Protein AF-A0AAV1WAD1-F1 (afdb_monomer_lite)

Foldseek 3Di:
DDDDDDDDADLCQPPPNNPDHDDPVPDDDDDDDPDDDDDDDDPPPPPVPPDDDDDPPDDDDDD

Radius of gyration: 26.19 Å; chains: 1; bounding box: 23×67×54 Å

InterPro domains:
  IPR013320 Concanavalin A-like lectin/glucanase domain superfamily [SSF49899] (1-44)
  IPR044791 Beta-glucanase/XTH [PTHR31062] (1-55)

pLDDT: mean 76.32, std 15.17, range [43.56, 92.0]

Structure (mmCIF, N/CA/C/O backbone):
data_AF-A0AAV1WAD1-F1
#
_entry.id   AF-A0AAV1WAD1-F1
#
loop_
_atom_site.group_PDB
_atom_site.id
_atom_site.type_symbol
_atom_site.label_atom_id
_atom_site.label_alt_id
_atom_site.label_comp_id
_atom_site.label_asym_id
_atom_site.label_entity_id
_atom_site.label_seq_id
_atom_site.pdbx_PDB_ins_code
_atom_site.Cartn_x
_atom_site.Cartn_y
_atom_site.Cartn_z
_atom_site.occupancy
_atom_site.B_iso_or_equiv
_atom_site.auth_seq_id
_atom_site.auth_comp_id
_atom_site.auth_asym_id
_atom_site.auth_atom_id
_atom_site.pdbx_PDB_model_num
ATOM 1 N N . MET A 1 1 ? -10.766 9.692 14.1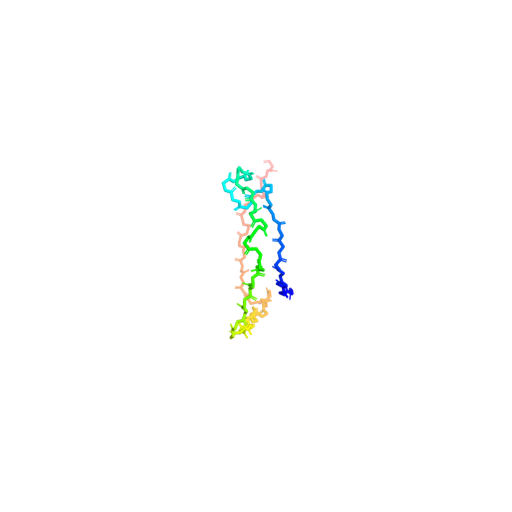46 1.00 82.94 1 MET A N 1
ATOM 2 C CA . MET A 1 1 ? -9.925 9.456 12.945 1.00 82.94 1 MET A CA 1
ATOM 3 C C . MET A 1 1 ? -10.049 7.996 12.524 1.00 82.94 1 MET A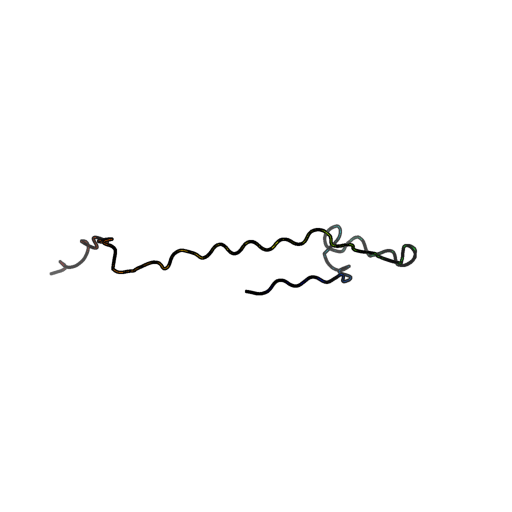 C 1
ATOM 5 O O . MET A 1 1 ? -10.364 7.175 13.378 1.00 82.94 1 MET A O 1
ATOM 9 N N . ARG A 1 2 ? -9.850 7.678 11.237 1.00 83.62 2 ARG A N 1
ATOM 10 C CA . ARG A 1 2 ? -9.937 6.316 10.675 1.00 83.62 2 ARG A CA 1
ATOM 11 C C . ARG A 1 2 ? -8.636 5.952 9.955 1.00 83.62 2 ARG A C 1
ATOM 13 O O . ARG A 1 2 ? -7.965 6.843 9.445 1.00 83.62 2 ARG A O 1
ATOM 20 N N . ILE A 1 3 ? -8.301 4.664 9.931 1.00 86.19 3 ILE A N 1
ATOM 21 C CA . ILE A 1 3 ? -7.130 4.121 9.230 1.00 86.19 3 ILE A CA 1
ATOM 22 C C . ILE A 1 3 ? -7.625 3.421 7.963 1.00 86.19 3 ILE A C 1
ATOM 24 O O . ILE A 1 3 ? -8.566 2.632 8.030 1.00 86.19 3 ILE A O 1
ATOM 28 N N . TYR A 1 4 ? -6.986 3.712 6.831 1.00 89.75 4 TYR A N 1
ATOM 29 C CA . TYR A 1 4 ? -7.269 3.106 5.532 1.00 89.75 4 TYR A CA 1
ATOM 30 C C . TYR A 1 4 ? -5.968 2.585 4.919 1.00 89.75 4 TYR A C 1
ATOM 32 O O . TYR A 1 4 ? -4.921 3.216 5.065 1.00 89.75 4 TYR A O 1
ATOM 40 N N . SER A 1 5 ? -6.037 1.453 4.222 1.00 88.50 5 SER A N 1
ATOM 41 C CA . SER A 1 5 ? -4.930 0.903 3.440 1.00 88.50 5 SER A CA 1
ATOM 42 C C . SER A 1 5 ? -5.409 0.543 2.036 1.00 88.50 5 SER A C 1
ATOM 44 O O . SER A 1 5 ? -6.479 -0.037 1.859 1.00 88.50 5 SER A O 1
ATOM 46 N N . CYS A 1 6 ? -4.617 0.900 1.029 1.00 90.12 6 CYS A N 1
ATOM 47 C CA . CYS A 1 6 ? -4.842 0.536 -0.363 1.00 90.12 6 CYS A CA 1
ATOM 48 C C . CYS A 1 6 ? -3.496 0.348 -1.072 1.00 90.12 6 CYS A C 1
ATOM 50 O O . CYS A 1 6 ? -2.484 0.934 -0.681 1.00 90.12 6 CYS A O 1
ATOM 52 N N . LEU A 1 7 ? -3.494 -0.473 -2.119 1.00 90.88 7 LEU A N 1
ATOM 53 C CA . LEU A 1 7 ? -2.387 -0.603 -3.061 1.00 90.88 7 LEU A CA 1
ATOM 54 C C . LEU A 1 7 ? -2.839 0.034 -4.379 1.00 90.88 7 LEU A C 1
ATOM 56 O O . LEU A 1 7 ? -3.857 -0.380 -4.930 1.00 90.88 7 LEU A O 1
ATOM 60 N N . TRP A 1 8 ? -2.125 1.054 -4.855 1.00 89.81 8 TRP A N 1
ATOM 61 C CA . TRP A 1 8 ? -2.474 1.792 -6.073 1.00 89.81 8 TRP A CA 1
ATOM 62 C C . TRP A 1 8 ? -1.219 2.205 -6.854 1.00 89.81 8 TRP A C 1
ATOM 64 O O . TRP A 1 8 ? -0.134 2.300 -6.277 1.00 89.81 8 TRP A O 1
ATOM 74 N N . ASN A 1 9 ? -1.363 2.404 -8.169 1.00 86.94 9 ASN A N 1
ATOM 75 C CA . ASN A 1 9 ? -0.278 2.852 -9.044 1.00 86.94 9 ASN A CA 1
ATOM 76 C C . ASN A 1 9 ? -0.132 4.378 -9.002 1.00 86.94 9 ASN A C 1
ATOM 78 O O . ASN A 1 9 ? -1.132 5.091 -9.030 1.00 86.94 9 ASN A O 1
ATOM 82 N N . VAL A 1 10 ? 1.110 4.862 -8.981 1.00 84.56 10 VAL A N 1
ATOM 83 C CA . VAL A 1 10 ? 1.446 6.276 -8.817 1.00 84.56 10 VAL A CA 1
ATOM 84 C C . VAL A 1 10 ? 2.694 6.655 -9.616 1.00 84.56 10 VAL A C 1
ATOM 86 O O . VAL A 1 10 ? 3.689 7.165 -9.089 1.00 84.56 10 VAL A O 1
ATOM 89 N N . ASP A 1 11 ? 2.648 6.378 -10.911 1.00 85.56 11 ASP A N 1
ATOM 90 C CA . ASP A 1 11 ? 3.782 6.570 -11.816 1.00 85.56 11 ASP A CA 1
ATOM 91 C C . ASP A 1 11 ? 4.222 8.027 -11.967 1.00 85.56 11 ASP A C 1
ATOM 93 O O . ASP A 1 11 ? 5.375 8.257 -12.305 1.00 85.56 11 ASP A O 1
ATOM 97 N N . ASP A 1 12 ? 3.356 9.001 -11.677 1.00 82.50 12 ASP A N 1
ATOM 98 C CA . ASP A 1 12 ? 3.670 10.422 -11.862 1.00 82.50 12 ASP A CA 1
ATOM 99 C C . ASP A 1 12 ? 4.583 10.999 -10.769 1.00 82.50 12 ASP A C 1
ATOM 101 O O . ASP A 1 12 ? 5.173 12.058 -10.965 1.00 82.50 12 ASP A O 1
ATOM 105 N N . TRP A 1 13 ? 4.734 10.333 -9.614 1.00 84.94 13 TRP A N 1
ATOM 106 C CA . TRP A 1 13 ? 5.590 10.864 -8.541 1.00 84.94 13 TRP A CA 1
ATOM 107 C C . TRP A 1 13 ? 6.275 9.835 -7.635 1.00 84.94 13 TRP A C 1
ATOM 109 O O . TRP A 1 13 ? 7.284 10.169 -7.009 1.00 84.94 13 TRP A O 1
ATOM 119 N N . ALA A 1 14 ? 5.812 8.583 -7.558 1.00 84.94 14 ALA A N 1
ATOM 120 C CA . ALA A 1 14 ? 6.283 7.666 -6.514 1.00 84.94 14 ALA A CA 1
ATOM 121 C C . ALA A 1 14 ? 7.733 7.189 -6.675 1.00 84.94 14 ALA A C 1
ATOM 123 O O . ALA A 1 14 ? 8.380 6.831 -5.686 1.00 84.94 14 ALA A O 1
ATOM 124 N N . LYS A 1 15 ? 8.273 7.163 -7.898 1.00 82.25 15 LYS A N 1
ATOM 125 C CA . LYS A 1 15 ? 9.657 6.741 -8.155 1.00 82.25 15 LYS A CA 1
ATOM 126 C C . LYS A 1 15 ? 10.416 7.817 -8.912 1.00 82.25 15 LYS A C 1
ATOM 128 O O . LYS A 1 15 ? 10.039 8.188 -10.018 1.00 82.25 15 LYS A O 1
ATOM 133 N N . ARG A 1 16 ? 11.505 8.309 -8.301 1.00 84.00 16 ARG A N 1
ATOM 134 C CA . ARG A 1 16 ? 12.347 9.396 -8.838 1.00 84.00 16 ARG A CA 1
ATOM 135 C C . ARG A 1 16 ? 11.515 10.589 -9.342 1.00 84.00 16 ARG A C 1
ATOM 137 O O . ARG A 1 16 ? 11.796 11.100 -10.411 1.00 84.00 16 ARG A O 1
ATOM 144 N N . GLY A 1 17 ? 10.466 10.991 -8.622 1.00 85.06 17 GLY A N 1
ATOM 145 C CA . GLY A 1 17 ? 9.607 12.106 -9.045 1.00 85.06 17 GLY A CA 1
ATOM 146 C C . GLY A 1 17 ? 8.855 11.865 -10.360 1.00 85.06 17 GLY A C 1
ATOM 147 O O . GLY A 1 17 ? 8.626 12.809 -11.101 1.00 85.06 17 GLY A O 1
ATOM 148 N N . GLY A 1 18 ? 8.540 10.607 -10.677 1.00 83.38 18 GLY A N 1
ATOM 149 C CA . GLY A 1 18 ? 7.784 10.212 -11.869 1.00 83.38 18 GLY A CA 1
ATOM 150 C C . GLY A 1 18 ? 8.624 9.847 -13.095 1.00 83.38 18 GLY A C 1
ATOM 151 O O . GLY A 1 18 ? 8.100 9.448 -14.132 1.00 83.38 18 GLY A O 1
ATOM 152 N N . LEU A 1 19 ? 9.953 9.926 -12.981 1.00 81.31 19 LEU A N 1
ATOM 153 C CA . LEU A 1 19 ? 10.882 9.553 -14.054 1.00 81.31 19 LEU A CA 1
ATOM 154 C C . LEU A 1 19 ? 10.958 8.037 -14.302 1.00 81.31 19 LEU A C 1
ATOM 156 O O . LEU A 1 19 ? 11.426 7.609 -15.355 1.00 81.31 19 LEU A O 1
ATOM 160 N N . VAL A 1 20 ? 10.534 7.212 -13.341 1.00 85.31 20 VAL A N 1
ATOM 161 C CA . VAL A 1 20 ? 10.542 5.748 -13.461 1.00 85.31 20 VAL A CA 1
ATOM 162 C C . VAL A 1 20 ? 9.116 5.229 -13.335 1.00 85.31 20 VAL A C 1
ATOM 164 O O . VAL A 1 20 ? 8.552 5.255 -12.244 1.00 85.31 20 VAL A O 1
ATOM 167 N N . LYS A 1 21 ? 8.562 4.736 -14.448 1.00 87.25 21 LYS A N 1
ATOM 168 C CA . LYS A 1 21 ? 7.217 4.149 -14.513 1.00 87.25 21 LYS A CA 1
ATOM 169 C C . LYS A 1 21 ? 7.211 2.690 -14.059 1.00 87.25 21 LYS A C 1
ATOM 171 O O . LYS A 1 21 ? 8.221 1.990 -14.161 1.00 87.25 21 LYS A O 1
ATOM 176 N N . THR A 1 22 ? 6.061 2.233 -13.583 1.00 87.56 22 THR A N 1
ATOM 177 C CA . THR A 1 22 ? 5.810 0.851 -13.189 1.00 87.56 22 THR A CA 1
ATOM 178 C C . THR A 1 22 ? 5.903 -0.068 -14.398 1.00 87.56 22 THR A C 1
ATOM 180 O O . THR A 1 22 ? 5.241 0.122 -15.418 1.00 87.56 22 THR A O 1
ATOM 183 N N . ASP A 1 23 ? 6.740 -1.092 -14.268 1.00 87.38 23 ASP A N 1
ATOM 184 C CA . ASP A 1 23 ? 6.862 -2.149 -15.259 1.00 87.38 23 ASP A CA 1
ATOM 185 C C . ASP A 1 23 ? 5.783 -3.207 -15.012 1.00 87.38 23 ASP A C 1
ATOM 187 O O . ASP A 1 23 ? 5.874 -4.021 -14.089 1.00 87.38 23 ASP A O 1
ATOM 191 N N . TRP A 1 24 ? 4.748 -3.177 -15.846 1.00 89.25 24 TRP A N 1
ATOM 192 C CA . TRP A 1 24 ? 3.593 -4.067 -15.752 1.00 89.25 24 TRP A CA 1
ATOM 193 C C . TRP A 1 24 ? 3.907 -5.524 -16.090 1.00 89.25 24 TRP A C 1
ATOM 195 O O . TRP A 1 24 ? 3.138 -6.404 -15.712 1.00 89.25 24 TRP A O 1
ATOM 205 N N . SER A 1 25 ? 5.052 -5.809 -16.722 1.00 92.00 25 SER A N 1
ATOM 206 C CA . SER A 1 25 ? 5.492 -7.191 -16.954 1.00 92.00 25 SER A CA 1
ATOM 207 C C . SER A 1 25 ? 5.826 -7.934 -15.655 1.00 92.00 25 SER A C 1
ATOM 209 O O . SER A 1 25 ? 5.831 -9.162 -15.630 1.00 92.00 25 SER A O 1
ATOM 211 N N . LYS A 1 26 ? 6.062 -7.196 -14.561 1.00 89.75 26 LYS A N 1
ATOM 212 C CA . LYS A 1 26 ? 6.366 -7.732 -13.225 1.00 89.75 26 LYS A CA 1
ATOM 213 C C . LYS A 1 26 ? 5.129 -7.939 -12.353 1.00 89.75 26 LYS A C 1
ATOM 215 O O . LYS A 1 26 ? 5.268 -8.270 -11.176 1.00 89.75 26 LYS A O 1
ATOM 220 N N . ALA A 1 27 ? 3.936 -7.722 -12.899 1.00 91.19 27 ALA A N 1
ATOM 221 C CA . ALA A 1 27 ? 2.701 -8.077 -12.220 1.00 91.19 27 ALA A CA 1
ATOM 222 C C . ALA A 1 27 ? 2.641 -9.605 -11.988 1.00 91.19 27 ALA A C 1
ATOM 224 O O . ALA A 1 27 ? 3.160 -10.365 -12.808 1.00 91.19 27 ALA A O 1
ATOM 225 N N . PRO A 1 28 ? 1.998 -10.083 -10.907 1.00 91.69 28 PRO A N 1
ATOM 226 C CA . PRO A 1 28 ? 1.155 -9.350 -9.956 1.00 91.69 28 PRO A CA 1
ATOM 227 C C . PRO A 1 28 ? 1.923 -8.602 -8.850 1.00 91.69 28 PRO A C 1
ATOM 229 O O . PRO A 1 28 ? 2.922 -9.084 -8.320 1.00 91.69 28 PRO A O 1
ATOM 232 N N . PHE A 1 29 ? 1.401 -7.437 -8.448 1.00 91.75 29 PHE A N 1
ATOM 233 C CA . PHE A 1 29 ? 1.900 -6.681 -7.295 1.00 91.75 29 PHE A CA 1
ATOM 234 C C . PHE A 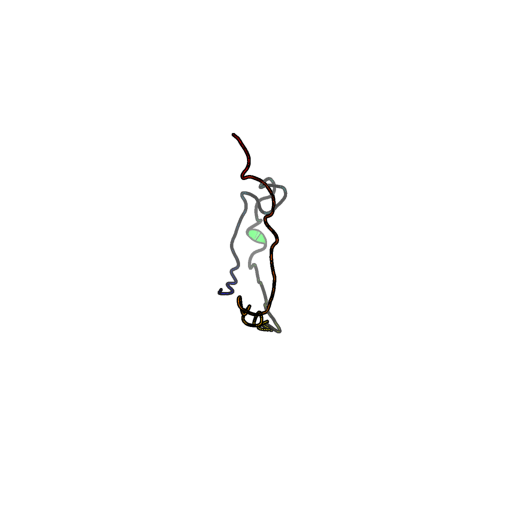1 29 ? 1.127 -7.067 -6.038 1.00 91.75 29 PHE A C 1
ATOM 236 O O . PHE A 1 29 ? -0.077 -6.822 -5.948 1.00 91.75 29 PHE A O 1
ATOM 243 N N . THR A 1 30 ? 1.821 -7.627 -5.051 1.00 91.56 30 THR A N 1
ATOM 244 C CA . THR A 1 30 ? 1.176 -8.141 -3.840 1.00 91.56 30 THR A CA 1
ATOM 245 C C . THR A 1 30 ? 1.660 -7.404 -2.598 1.00 91.56 30 THR A C 1
ATOM 247 O O . THR A 1 30 ? 2.860 -7.321 -2.341 1.00 91.56 30 THR A O 1
ATOM 250 N N . ALA A 1 31 ? 0.715 -6.898 -1.803 1.00 90.81 31 ALA A N 1
ATOM 251 C CA . ALA A 1 31 ? 0.967 -6.307 -0.494 1.00 90.81 31 ALA A CA 1
ATOM 252 C C . ALA A 1 31 ? 0.313 -7.164 0.594 1.00 90.81 31 ALA A C 1
ATOM 254 O O . ALA A 1 31 ? -0.865 -7.504 0.500 1.00 90.81 31 ALA A O 1
ATOM 255 N N . TYR A 1 32 ? 1.071 -7.490 1.640 1.00 91.19 32 TYR A N 1
ATOM 256 C CA . TYR A 1 32 ? 0.576 -8.249 2.784 1.00 91.19 32 TYR A CA 1
ATOM 257 C C . TYR A 1 32 ? 0.662 -7.406 4.052 1.00 91.19 32 TYR A C 1
ATOM 259 O O . TYR A 1 32 ? 1.707 -6.835 4.365 1.00 91.19 32 TYR A O 1
ATOM 267 N N . TYR A 1 33 ? -0.434 -7.378 4.804 1.00 89.19 33 TYR A N 1
ATOM 268 C CA . TYR A 1 33 ? -0.512 -6.741 6.112 1.00 89.19 33 TYR A CA 1
ATOM 269 C C . TYR A 1 33 ? -0.635 -7.831 7.174 1.00 89.19 33 TYR A C 1
ATOM 271 O O . TYR A 1 33 ? -1.443 -8.747 7.041 1.00 89.19 33 TYR A O 1
ATOM 279 N N . ARG A 1 34 ? 0.166 -7.745 8.236 1.00 92.00 34 ARG A N 1
ATOM 280 C CA . ARG A 1 34 ? 0.134 -8.692 9.358 1.00 92.00 34 ARG A CA 1
ATOM 281 C C . ARG A 1 34 ? 0.258 -7.952 10.682 1.00 92.00 34 ARG A C 1
ATOM 283 O O . ARG A 1 34 ? 0.895 -6.905 10.732 1.00 92.00 34 ARG A O 1
ATOM 290 N N . ASN A 1 35 ? -0.310 -8.530 11.741 1.00 90.38 35 ASN A N 1
ATOM 291 C CA . ASN A 1 35 ? -0.204 -8.030 13.117 1.00 90.38 35 ASN A CA 1
ATOM 292 C C . ASN A 1 35 ? -0.659 -6.565 13.292 1.00 90.38 35 ASN A C 1
ATOM 294 O O . ASN A 1 35 ? 0.040 -5.766 13.915 1.00 90.38 35 ASN A O 1
ATOM 298 N N . PHE A 1 36 ? -1.821 -6.187 12.746 1.00 86.69 36 PHE A N 1
ATOM 299 C CA . PHE A 1 36 ? -2.345 -4.828 12.920 1.00 86.69 36 PHE A CA 1
ATOM 300 C C . PHE A 1 36 ? -2.777 -4.586 14.376 1.00 86.69 36 PHE A C 1
ATOM 302 O O . PHE A 1 36 ? -3.748 -5.174 14.849 1.00 86.69 36 PHE A O 1
ATOM 309 N N . LYS A 1 37 ? -2.056 -3.708 15.084 1.00 86.88 37 LYS A N 1
ATOM 310 C CA . LYS A 1 37 ? -2.347 -3.312 16.468 1.00 86.88 37 LYS A CA 1
ATOM 311 C C . LYS A 1 37 ? -2.607 -1.809 16.533 1.00 86.88 37 LYS A C 1
ATOM 313 O O . LYS A 1 37 ? -1.682 -1.015 16.394 1.00 86.88 37 LYS A O 1
ATOM 318 N N . ALA A 1 38 ? -3.855 -1.422 16.785 1.00 82.88 38 ALA A N 1
ATOM 319 C CA . ALA A 1 38 ? -4.224 -0.035 17.047 1.00 82.88 38 ALA A CA 1
ATOM 320 C C . ALA A 1 38 ? -4.321 0.193 18.563 1.00 82.88 38 ALA A C 1
ATOM 322 O O . ALA A 1 38 ? -5.216 -0.335 19.218 1.00 82.88 38 ALA A O 1
ATOM 323 N N . THR A 1 39 ? -3.391 0.958 19.135 1.00 83.00 39 THR A N 1
ATOM 324 C CA . THR A 1 39 ? -3.460 1.389 20.539 1.00 83.00 39 THR A CA 1
ATOM 325 C C . THR A 1 39 ? -4.095 2.769 20.617 1.00 83.00 39 THR A C 1
ATOM 327 O O . THR A 1 39 ? -3.560 3.732 20.067 1.00 83.00 39 THR A O 1
ATOM 330 N N . GLN A 1 40 ? -5.226 2.876 21.309 1.00 75.25 40 GLN A N 1
ATOM 331 C CA . GLN A 1 40 ? -5.867 4.158 21.563 1.00 75.25 40 GLN A CA 1
ATOM 332 C C . GLN A 1 40 ? -5.179 4.841 22.747 1.00 75.25 40 GLN A C 1
ATOM 334 O O . GLN A 1 40 ? -5.298 4.397 23.885 1.00 75.25 40 GLN A O 1
ATOM 339 N N . PHE A 1 41 ? -4.484 5.945 22.487 1.00 70.50 41 PHE A N 1
ATOM 340 C CA . PHE A 1 41 ? -4.145 6.896 23.536 1.00 70.50 41 PHE A CA 1
ATOM 341 C C . PHE A 1 41 ? -5.328 7.849 23.669 1.00 70.50 41 PHE A C 1
ATOM 343 O O . PHE A 1 41 ? -5.536 8.709 22.815 1.00 70.50 41 PHE A O 1
ATOM 350 N N . SER A 1 42 ? -6.151 7.674 24.705 1.00 72.38 42 SER A N 1
ATOM 351 C CA . SER A 1 42 ? -7.069 8.741 25.086 1.00 72.38 42 SER A CA 1
ATOM 352 C C . SER A 1 42 ? -6.218 9.862 25.667 1.00 72.38 42 SER A C 1
ATOM 354 O O . SER A 1 42 ? -5.645 9.701 26.749 1.00 72.38 42 SER A O 1
ATOM 356 N N . SER A 1 43 ? -6.116 10.989 24.966 1.00 69.25 43 SER A N 1
ATOM 357 C CA . SER A 1 43 ? -5.716 12.239 25.601 1.00 69.25 43 SER A CA 1
ATOM 358 C C . SER A 1 43 ? -6.610 12.383 26.827 1.00 69.25 43 SER A C 1
ATOM 360 O O . SER A 1 43 ? -7.835 12.405 26.680 1.00 69.25 43 SER A O 1
ATOM 362 N N . LYS A 1 44 ? -6.028 12.375 28.035 1.00 61.00 44 LYS A N 1
ATOM 363 C CA . LYS A 1 44 ? -6.791 12.693 29.245 1.00 61.00 44 LYS A CA 1
ATOM 364 C C . LYS A 1 44 ? -7.568 13.967 28.943 1.00 61.00 44 LYS A C 1
ATOM 366 O O . LYS A 1 44 ? -6.996 14.888 28.359 1.00 61.00 44 LYS A O 1
ATOM 371 N N . SER A 1 45 ? -8.856 13.981 29.277 1.00 64.06 45 SER A N 1
ATOM 372 C CA . SER A 1 45 ? -9.696 15.167 29.155 1.00 64.06 45 SER A CA 1
ATOM 373 C C . SER A 1 45 ? -8.924 16.342 29.744 1.00 64.06 45 SER A C 1
ATOM 375 O O . SER A 1 45 ? -8.674 16.361 30.951 1.00 64.06 45 SER A O 1
ATOM 377 N N . PHE A 1 46 ? -8.476 17.266 28.894 1.00 63.25 46 P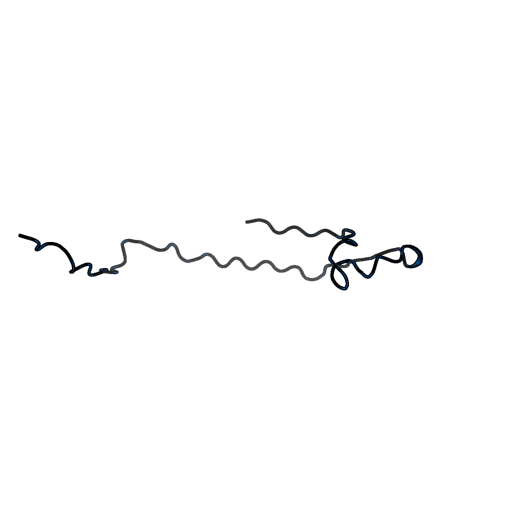HE A N 1
ATOM 378 C CA . PHE A 1 46 ? -7.936 18.527 29.367 1.00 63.25 46 PHE A CA 1
ATOM 379 C C . PHE A 1 46 ? -9.078 19.171 30.144 1.00 63.25 46 PHE A C 1
ATOM 381 O O . PHE A 1 46 ? -10.103 19.502 29.553 1.00 63.25 46 PHE A O 1
ATOM 388 N N . ASN A 1 47 ? -8.963 19.214 31.472 1.00 67.31 47 ASN A N 1
ATOM 389 C CA . ASN A 1 47 ? -9.905 19.941 32.298 1.00 67.31 47 ASN A CA 1
ATOM 390 C C . ASN A 1 47 ? -9.426 21.396 32.280 1.00 67.31 47 ASN A C 1
ATOM 392 O O . ASN A 1 47 ? -8.423 21.693 32.929 1.00 67.31 47 ASN A O 1
ATOM 396 N N . PRO A 1 48 ? -10.092 22.301 31.545 1.00 60.44 48 PRO A N 1
ATOM 397 C CA . PRO A 1 48 ? -9.666 23.694 31.469 1.00 60.44 48 PRO A CA 1
ATOM 398 C C . PRO A 1 48 ? -9.725 24.406 32.831 1.00 60.44 48 PRO A C 1
ATOM 400 O O . PRO A 1 48 ? -9.160 25.484 32.965 1.00 60.44 48 PRO A O 1
ATOM 403 N N . ASN A 1 49 ? -10.352 23.798 33.849 1.00 62.62 49 ASN A N 1
ATOM 404 C CA . ASN A 1 49 ? -10.454 24.356 35.195 1.00 62.62 49 ASN A CA 1
ATOM 405 C C . ASN A 1 49 ? -9.345 23.888 36.155 1.00 62.62 49 ASN A C 1
ATOM 407 O O . ASN A 1 49 ? -9.353 24.291 37.316 1.00 62.62 49 ASN A O 1
ATOM 411 N N 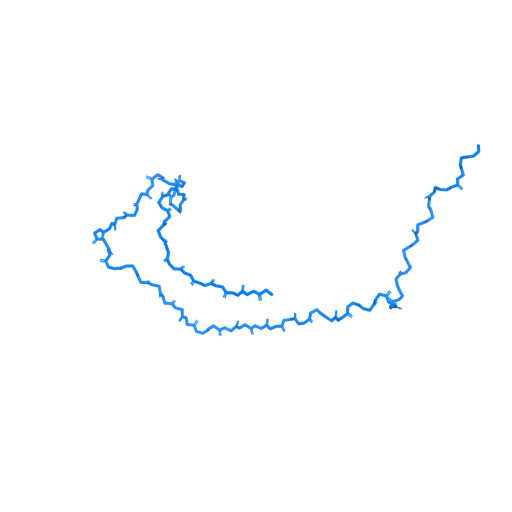. SER A 1 50 ? -8.379 23.062 35.725 1.00 62.28 50 SER A N 1
ATOM 412 C CA . SER A 1 50 ? -7.205 22.753 36.555 1.00 62.28 50 SER A CA 1
ATOM 413 C C . SER A 1 50 ? -6.114 23.818 36.379 1.00 62.28 50 SER A C 1
ATOM 415 O O . SER A 1 50 ? -5.112 23.584 35.711 1.00 62.28 50 SER A O 1
ATOM 417 N N . GLY A 1 51 ? -6.362 24.996 36.959 1.00 59.59 51 GLY A N 1
ATOM 418 C CA . GLY A 1 51 ? -5.362 25.944 37.471 1.00 59.59 51 GLY A CA 1
ATOM 419 C C . GLY A 1 51 ? -4.138 26.274 36.609 1.00 59.59 51 GLY A C 1
ATOM 420 O O . GLY A 1 51 ? -3.022 26.117 37.094 1.00 59.59 51 GLY A O 1
ATOM 421 N N . ILE A 1 52 ? -4.316 26.781 35.384 1.00 57.62 52 ILE A N 1
ATOM 422 C CA . ILE A 1 52 ? -3.233 27.477 34.667 1.00 57.62 52 ILE A CA 1
ATOM 423 C C . ILE A 1 52 ? -3.644 28.935 34.454 1.00 57.62 52 ILE A C 1
ATOM 425 O O . ILE A 1 52 ? -4.402 29.272 33.545 1.00 57.62 52 ILE A O 1
ATOM 429 N N . GLU A 1 53 ? -3.138 29.788 35.340 1.00 57.25 53 GLU A N 1
ATOM 430 C CA . GLU A 1 53 ? -3.148 31.242 35.230 1.00 57.25 53 GLU A CA 1
ATOM 431 C C . GLU A 1 53 ? -2.182 31.665 34.113 1.00 57.25 53 GLU A C 1
ATOM 433 O O . GLU A 1 53 ? -0.964 31.652 34.286 1.00 57.25 53 GLU A O 1
ATOM 438 N N . TRP A 1 54 ? -2.704 32.057 32.951 1.00 47.62 54 TRP A N 1
ATOM 439 C CA . TRP A 1 54 ? -1.912 32.824 31.991 1.00 47.62 54 TRP A CA 1
ATOM 440 C C . TRP A 1 54 ? -1.970 34.298 32.396 1.00 47.62 54 TRP A C 1
ATOM 442 O O . TRP A 1 54 ? -2.971 34.974 32.162 1.00 47.62 54 TRP A O 1
ATOM 452 N N . GLN A 1 55 ? -0.907 34.804 33.027 1.00 52.69 55 GLN A N 1
ATOM 453 C CA . GLN A 1 55 ? -0.743 36.240 33.254 1.00 52.69 55 GLN A CA 1
ATOM 454 C C . GLN A 1 55 ? -0.587 36.958 31.910 1.00 52.69 55 GLN A C 1
ATOM 456 O O . GLN A 1 55 ? 0.477 36.936 31.296 1.00 52.69 55 GLN A O 1
ATOM 461 N N . ALA A 1 56 ? -1.642 37.642 31.475 1.00 50.12 56 ALA A N 1
ATOM 462 C CA . ALA A 1 56 ? -1.557 38.686 30.466 1.00 50.12 56 ALA A CA 1
ATOM 463 C C . ALA A 1 56 ? -1.569 40.054 31.163 1.00 50.12 56 ALA A C 1
ATOM 465 O O . ALA A 1 56 ? -2.559 40.776 31.119 1.00 50.12 56 ALA A O 1
ATOM 466 N N . THR A 1 57 ? -0.465 40.421 31.818 1.00 56.09 57 THR A N 1
ATOM 467 C CA . THR A 1 57 ? -0.258 41.801 32.285 1.00 56.09 57 THR A CA 1
ATOM 468 C C . THR A 1 57 ? 0.662 42.517 31.317 1.00 56.09 57 THR A C 1
ATOM 470 O O . THR A 1 57 ? 1.800 42.774 31.671 1.00 56.09 57 THR A O 1
ATOM 473 N N . MET A 1 58 ? 0.204 42.843 30.107 1.00 53.38 58 MET A N 1
ATOM 474 C CA . MET A 1 58 ? 0.733 43.990 29.357 1.00 53.38 58 MET A CA 1
ATOM 475 C C . MET A 1 58 ? -0.356 44.548 28.437 1.00 53.38 58 MET A C 1
ATOM 477 O O . MET A 1 58 ? -0.976 43.802 27.688 1.00 53.38 58 MET A O 1
ATOM 481 N N 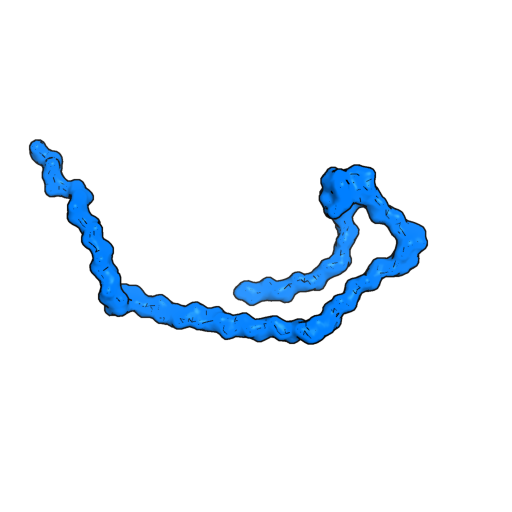. ALA A 1 59 ? -0.501 45.876 28.473 1.00 49.00 59 ALA A N 1
ATOM 482 C CA . ALA A 1 59 ? -1.298 46.737 27.591 1.00 49.00 59 ALA A CA 1
ATOM 483 C C . ALA A 1 59 ? -2.699 47.159 28.076 1.00 49.00 59 ALA A C 1
ATOM 485 O O . ALA A 1 59 ? -3.707 46.907 27.428 1.00 49.00 59 ALA A O 1
ATOM 486 N N . SER A 1 60 ? -2.737 47.972 29.132 1.00 49.72 60 SER A N 1
ATOM 487 C CA . SER A 1 60 ? -3.634 49.134 29.142 1.00 49.72 60 SER A CA 1
ATOM 488 C C . SER A 1 60 ? -3.042 50.222 30.025 1.00 49.72 60 SER A C 1
ATOM 490 O O . SER A 1 60 ? -3.305 50.250 31.216 1.00 49.72 60 SER A O 1
ATOM 492 N N . ASN A 1 61 ? -2.199 51.068 29.436 1.00 49.75 61 ASN A N 1
ATOM 493 C CA . ASN A 1 61 ? -2.006 52.462 29.839 1.00 49.75 61 ASN A CA 1
ATOM 494 C C . ASN A 1 61 ? -1.405 53.202 28.635 1.00 49.75 61 ASN A C 1
ATOM 496 O O . ASN A 1 61 ? -0.196 53.386 28.522 1.00 49.75 61 ASN A O 1
ATOM 500 N N . ARG A 1 62 ? -2.277 53.558 27.686 1.00 43.56 62 ARG A N 1
ATOM 501 C CA . ARG A 1 62 ? -2.098 54.743 26.843 1.00 43.56 62 ARG A CA 1
ATOM 502 C C . ARG A 1 62 ? -3.196 55.724 27.239 1.00 43.56 62 ARG A C 1
ATOM 504 O O . ARG A 1 62 ? -4.317 55.619 26.751 1.00 43.56 62 ARG A O 1
ATOM 511 N N . THR A 1 63 ? -2.857 56.613 28.158 1.00 48.50 63 THR A N 1
ATOM 512 C CA . THR A 1 63 ? -3.313 58.006 28.138 1.00 48.50 63 THR A CA 1
ATOM 513 C C . THR A 1 63 ? -2.129 58.834 27.694 1.00 48.50 63 THR A C 1
ATOM 515 O O . THR A 1 63 ? -1.034 58.549 28.234 1.00 48.50 63 THR A O 1
#

Organism: Lupinus luteus (NCBI:txid3873)

Secondary structure (DSSP, 8-state):
----------TTTTTGGGTS---GGGPPP------------------TTS-------------

Sequence (63 aa):
MRIYSCLWNVDDWAKRGGLVKTDWSKAPFTAYYRNFKATQFSSKSFNPNSGIEWQATMASNRT